Protein AF-A0A3T0KR78-F1 (afdb_monomer_lite)

Foldseek 3Di:
DDDPPDDPVVVVVVVVVVCVVVVHDDDDDDPVCVVVVVPPVVVVVVVVCVVVVVD

Organism: NCBI:txid228899

Structure (mmCIF, N/CA/C/O backbone):
data_AF-A0A3T0KR78-F1
#
_entry.id   AF-A0A3T0KR78-F1
#
loop_
_atom_site.group_PDB
_atom_site.id
_atom_site.type_symbol
_atom_site.label_atom_id
_atom_site.label_alt_id
_atom_site.label_comp_id
_atom_site.label_asym_id
_atom_site.label_entity_id
_atom_site.label_seq_id
_atom_site.pdbx_PDB_ins_code
_atom_site.Cartn_x
_atom_site.Cartn_y
_atom_site.Cartn_z
_atom_site.occupancy
_atom_site.B_iso_or_equiv
_atom_site.auth_seq_id
_atom_site.auth_comp_id
_atom_site.auth_asym_id
_atom_site.auth_atom_id
_atom_site.pdbx_PDB_model_num
ATOM 1 N N . MET A 1 1 ? -1.233 -18.565 17.528 1.00 40.62 1 MET A N 1
ATOM 2 C CA . MET A 1 1 ? -2.104 -17.584 16.839 1.00 40.62 1 MET A CA 1
ATOM 3 C C . MET A 1 1 ? -2.271 -16.361 17.734 1.00 40.62 1 MET A C 1
ATOM 5 O O . MET A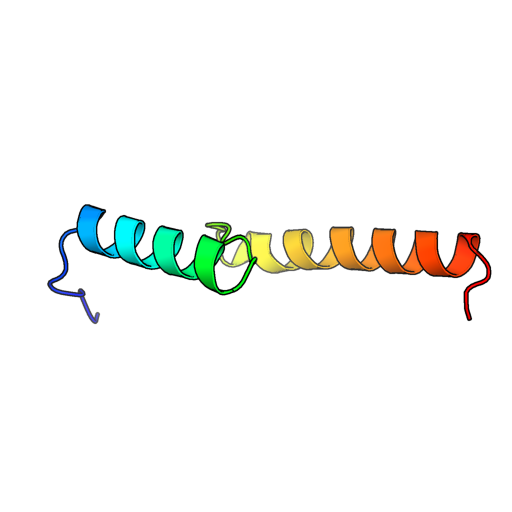 1 1 ? -2.990 -16.436 18.720 1.00 40.62 1 MET A O 1
ATOM 9 N N . TYR A 1 2 ? -1.564 -15.264 17.450 1.00 42.84 2 TY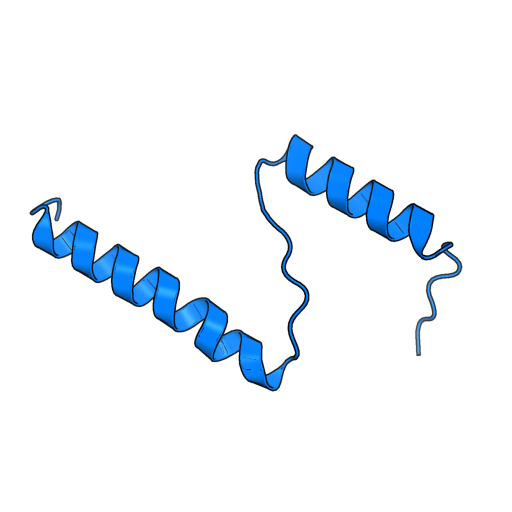R A N 1
ATOM 10 C CA . TYR A 1 2 ? -1.711 -14.005 18.189 1.00 42.84 2 TYR A CA 1
ATOM 11 C C . TYR A 1 2 ? -2.984 -13.300 17.702 1.00 42.84 2 TYR A C 1
ATOM 13 O O . TYR A 1 2 ? -2.997 -12.687 16.638 1.00 42.84 2 TYR A O 1
ATOM 21 N N . ARG A 1 3 ? -4.088 -13.462 18.435 1.00 60.75 3 ARG A N 1
ATOM 22 C CA . ARG A 1 3 ? -5.329 -12.715 18.202 1.00 60.75 3 ARG A CA 1
ATOM 23 C C . ARG A 1 3 ? -5.164 -11.384 18.925 1.00 60.75 3 ARG A C 1
ATOM 25 O O . ARG A 1 3 ? -5.184 -11.358 20.155 1.00 60.75 3 ARG A O 1
ATOM 32 N N . SER A 1 4 ? -4.930 -10.301 18.187 1.00 62.44 4 SER A N 1
ATOM 33 C CA . SER A 1 4 ? -4.945 -8.971 18.792 1.00 62.44 4 SER A CA 1
ATOM 34 C C . SER A 1 4 ? -6.289 -8.798 19.510 1.00 62.44 4 SER A C 1
ATOM 36 O O . SER A 1 4 ? -7.348 -9.046 18.943 1.00 62.44 4 SER A O 1
ATOM 38 N N . LYS A 1 5 ? -6.257 -8.410 20.790 1.00 70.69 5 LYS A N 1
ATOM 39 C CA . LYS A 1 5 ? -7.466 -8.113 21.585 1.00 70.69 5 LYS A CA 1
ATOM 40 C C . LYS A 1 5 ? -8.150 -6.806 21.152 1.00 70.69 5 LYS A C 1
ATOM 42 O O . LYS A 1 5 ? -9.035 -6.317 21.844 1.00 70.69 5 LYS A O 1
ATOM 47 N N . TYR A 1 6 ? -7.690 -6.210 20.055 1.00 67.25 6 TYR A N 1
ATOM 48 C CA . TYR A 1 6 ? -8.192 -4.945 19.552 1.00 67.25 6 TYR A CA 1
ATOM 49 C C . TYR A 1 6 ? -9.486 -5.163 18.785 1.00 67.25 6 TYR A C 1
ATOM 51 O O . TYR A 1 6 ? -9.587 -6.078 17.966 1.00 67.25 6 TYR A O 1
ATOM 59 N N . ASP A 1 7 ? -10.452 -4.281 19.029 1.00 79.38 7 ASP A N 1
ATOM 60 C CA . ASP A 1 7 ? -11.645 -4.210 18.204 1.00 79.38 7 ASP A CA 1
ATOM 61 C C . ASP A 1 7 ? -11.230 -3.963 16.736 1.00 79.38 7 ASP A C 1
ATOM 63 O O . ASP A 1 7 ? -10.397 -3.084 16.475 1.00 79.38 7 ASP A O 1
ATOM 67 N N . PRO A 1 8 ? -11.773 -4.713 15.760 1.00 78.56 8 PRO A N 1
ATOM 68 C CA . PRO A 1 8 ? -11.425 -4.554 14.349 1.00 78.56 8 PRO A CA 1
ATOM 69 C C . PRO A 1 8 ? -11.581 -3.115 13.838 1.00 78.56 8 PRO A C 1
ATOM 71 O O . PRO A 1 8 ? -10.821 -2.683 12.968 1.00 78.56 8 PRO A O 1
ATOM 74 N N . LYS A 1 9 ? -12.523 -2.342 14.397 1.00 82.81 9 LYS A N 1
ATOM 75 C CA . LYS A 1 9 ? -12.735 -0.934 14.036 1.00 82.81 9 LYS A CA 1
ATOM 76 C C . LYS A 1 9 ? -11.610 -0.047 14.557 1.00 82.81 9 LYS A C 1
ATOM 78 O O . LYS A 1 9 ? -11.189 0.869 13.856 1.00 82.81 9 LYS A O 1
ATOM 83 N N . ALA A 1 10 ? -11.094 -0.338 15.750 1.00 85.50 10 ALA A N 1
ATOM 84 C CA . ALA A 1 10 ? -9.961 0.386 16.316 1.00 85.50 10 ALA A CA 1
ATOM 85 C C . ALA A 1 10 ? -8.691 0.172 15.477 1.00 85.50 10 ALA A C 1
ATOM 87 O O . ALA A 1 10 ? -7.992 1.138 15.176 1.00 85.50 10 ALA A O 1
ATOM 88 N N . LEU A 1 11 ? -8.441 -1.059 15.008 1.00 84.56 11 LEU A N 1
ATOM 89 C CA . LEU A 1 11 ? -7.315 -1.350 14.112 1.00 84.56 11 LEU A CA 1
ATOM 90 C C . LEU A 1 11 ? -7.425 -0.588 12.783 1.00 84.56 11 LEU A C 1
ATOM 92 O O . LEU A 1 11 ? -6.451 0.018 12.334 1.00 84.56 11 LEU A O 1
ATOM 96 N N . LEU A 1 12 ? -8.610 -0.593 12.167 1.00 87.38 12 LEU A N 1
ATOM 97 C CA . LEU A 1 12 ? -8.848 0.127 10.916 1.00 87.38 12 LEU A CA 1
ATOM 98 C C . LEU A 1 12 ? -8.666 1.642 11.091 1.00 87.38 12 LEU A C 1
ATOM 100 O O . LEU A 1 12 ? -8.040 2.283 10.250 1.00 87.38 12 LEU A O 1
ATOM 104 N N . GLY A 1 13 ? -9.161 2.208 12.196 1.00 88.31 13 GLY A N 1
ATOM 105 C CA . GLY A 1 13 ? -8.983 3.624 12.519 1.00 88.31 13 GLY A CA 1
ATOM 106 C C . GLY A 1 13 ? -7.512 4.005 12.693 1.00 88.31 13 GLY A C 1
ATOM 107 O O . GLY A 1 13 ? -7.066 5.021 12.150 1.00 88.31 13 GLY A O 1
ATOM 108 N N . SER A 1 14 ? -6.728 3.166 13.379 1.00 87.94 14 SER A N 1
ATOM 109 C CA . SER A 1 14 ? -5.280 3.358 13.486 1.00 87.94 14 SER A CA 1
ATOM 110 C C . SER A 1 14 ? -4.613 3.315 12.113 1.00 87.94 14 SER A C 1
ATOM 112 O O . SER A 1 14 ? -3.893 4.250 11.777 1.00 87.94 14 SER A O 1
ATOM 114 N N . LEU A 1 15 ? -4.900 2.301 11.289 1.00 89.06 15 LEU A N 1
ATOM 115 C CA . LEU A 1 15 ? -4.356 2.187 9.929 1.00 89.06 15 LEU A CA 1
ATOM 116 C C . LEU A 1 15 ? -4.656 3.428 9.086 1.00 89.06 15 LEU A C 1
ATOM 118 O O . LEU A 1 15 ? -3.740 4.001 8.506 1.00 89.06 15 LEU A O 1
ATOM 122 N N . LYS A 1 16 ? -5.902 3.911 9.088 1.00 89.00 16 LYS A N 1
ATOM 123 C CA . LYS A 1 16 ? -6.277 5.142 8.374 1.00 89.00 16 LYS A CA 1
ATOM 124 C C . LYS A 1 16 ? -5.549 6.379 8.890 1.00 89.00 16 LYS A C 1
ATOM 126 O O . LYS A 1 16 ? -5.127 7.217 8.099 1.00 89.00 16 LYS A O 1
ATOM 131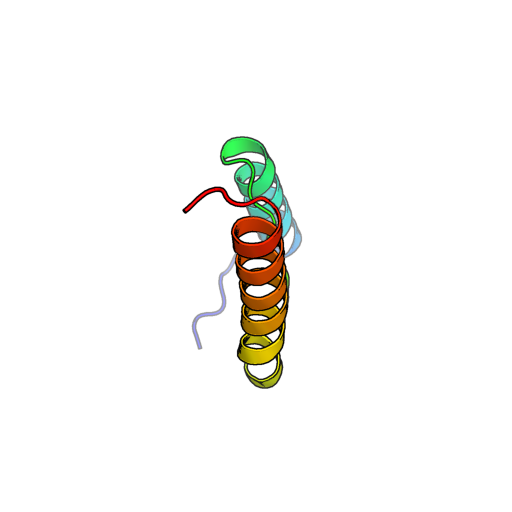 N N . 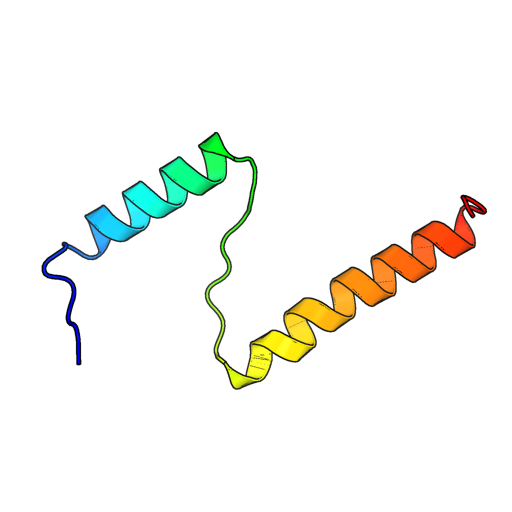THR A 1 17 ? -5.341 6.474 10.200 1.00 91.19 17 THR A N 1
ATOM 132 C CA . THR A 1 17 ? -4.544 7.557 10.791 1.00 91.19 17 THR A CA 1
ATOM 133 C C . THR A 1 17 ? -3.091 7.505 10.312 1.00 91.19 17 THR A C 1
ATOM 135 O O . THR A 1 17 ? -2.503 8.545 10.020 1.00 91.19 17 THR A O 1
ATOM 138 N N . PHE A 1 18 ? -2.510 6.306 10.201 1.00 92.50 18 PHE A N 1
ATOM 139 C CA . PHE A 1 18 ? -1.158 6.111 9.677 1.00 92.50 18 PHE A CA 1
ATOM 140 C C . PHE A 1 18 ? -1.050 6.449 8.187 1.00 92.50 18 PHE A C 1
ATOM 142 O O . PHE A 1 18 ? -0.112 7.152 7.812 1.00 92.50 18 PHE A O 1
ATOM 149 N N . GLU A 1 19 ? -2.014 6.015 7.370 1.00 92.88 19 GLU A N 1
ATOM 150 C CA . GLU A 1 19 ? -2.071 6.329 5.935 1.00 92.88 19 GLU A CA 1
ATOM 151 C C . GLU A 1 19 ? -2.004 7.840 5.695 1.00 92.88 19 GLU A C 1
ATOM 153 O O . GLU A 1 19 ? -1.172 8.311 4.922 1.00 92.88 19 GLU A O 1
ATOM 158 N N . VAL A 1 20 ? -2.826 8.611 6.416 1.00 93.12 20 VAL A N 1
ATOM 159 C CA . VAL A 1 20 ? -2.854 10.078 6.304 1.00 93.12 20 VAL A CA 1
ATOM 160 C C . VAL A 1 20 ? -1.569 10.706 6.844 1.00 93.12 20 VAL A C 1
ATOM 162 O O . VAL A 1 20 ? -1.030 11.624 6.234 1.00 93.12 20 VAL A O 1
ATOM 165 N N . ARG A 1 21 ? -1.048 10.214 7.976 1.00 94.94 21 ARG A N 1
ATOM 166 C CA . ARG A 1 21 ? 0.144 10.785 8.626 1.00 94.94 21 ARG A CA 1
ATOM 167 C C . ARG A 1 21 ? 1.405 10.656 7.777 1.00 94.94 21 ARG A C 1
ATOM 169 O O . ARG A 1 21 ? 2.228 11.564 7.774 1.00 94.94 21 ARG A O 1
ATOM 176 N N . TYR A 1 22 ? 1.576 9.518 7.118 1.00 92.56 22 TYR A N 1
ATOM 177 C CA . TYR A 1 22 ? 2.793 9.186 6.376 1.00 92.56 22 TYR A CA 1
ATOM 178 C C . TYR A 1 22 ? 2.578 9.171 4.860 1.00 92.56 22 TYR A C 1
ATOM 180 O O . TYR A 1 22 ? 3.485 8.800 4.119 1.00 92.56 22 TYR A O 1
ATOM 188 N N . ASN A 1 23 ? 1.392 9.579 4.403 1.00 90.56 23 ASN A N 1
ATOM 189 C CA . ASN A 1 23 ? 1.021 9.679 2.997 1.00 90.56 23 ASN A CA 1
ATOM 190 C C . ASN A 1 23 ? 1.275 8.380 2.204 1.00 90.56 23 ASN A C 1
ATOM 192 O O . ASN A 1 23 ? 1.781 8.409 1.081 1.00 90.56 23 ASN A O 1
ATOM 196 N N . PHE A 1 24 ? 0.936 7.232 2.797 1.00 89.19 24 PHE A N 1
ATOM 197 C CA . PHE A 1 24 ? 0.973 5.930 2.126 1.00 89.19 24 PHE A CA 1
ATOM 198 C C . PHE A 1 24 ? -0.420 5.301 2.090 1.00 89.19 24 PHE A C 1
ATOM 200 O O . PHE A 1 24 ? -1.305 5.671 2.856 1.00 89.19 24 PHE A O 1
ATOM 207 N N . SER A 1 25 ? -0.611 4.327 1.202 1.00 87.56 25 SER A N 1
ATOM 208 C CA . SER A 1 25 ? -1.861 3.577 1.084 1.00 87.56 25 SER A CA 1
ATOM 209 C C . SER A 1 25 ? -1.643 2.119 1.473 1.00 87.56 25 SER A C 1
ATOM 211 O O . SER A 1 25 ? -0.698 1.486 0.997 1.00 87.56 25 SER A O 1
ATOM 213 N N . THR A 1 26 ? -2.507 1.582 2.334 1.00 87.56 26 THR A N 1
ATOM 214 C CA . THR A 1 26 ? -2.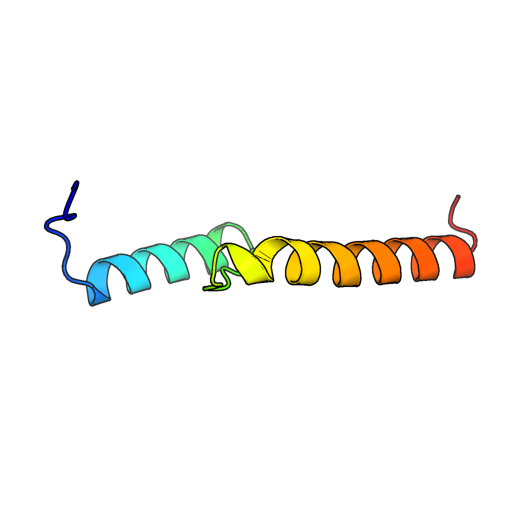482 0.169 2.721 1.00 87.56 26 THR A CA 1
ATOM 215 C C . THR A 1 26 ? -3.483 -0.604 1.875 1.00 87.56 26 THR A C 1
ATOM 217 O O . THR A 1 26 ? -4.664 -0.261 1.817 1.00 87.56 26 THR A O 1
ATOM 220 N N . VAL A 1 27 ? -3.027 -1.684 1.241 1.00 87.31 27 VAL A N 1
ATOM 221 C CA . VAL A 1 27 ? -3.883 -2.558 0.430 1.00 87.31 27 VAL A CA 1
ATOM 222 C C . VAL A 1 27 ? -3.909 -3.946 1.045 1.00 87.31 27 VAL A C 1
ATOM 224 O O . VAL A 1 27 ? -2.870 -4.558 1.288 1.00 87.31 27 VAL A O 1
ATOM 227 N N . PHE A 1 28 ? -5.116 -4.439 1.314 1.00 87.62 28 PHE A N 1
ATOM 228 C CA . PHE A 1 28 ? -5.327 -5.776 1.853 1.00 87.62 28 PHE A CA 1
ATOM 229 C C . PHE A 1 28 ? -5.312 -6.783 0.705 1.00 87.62 28 PHE A C 1
ATOM 231 O O . PHE A 1 28 ? -6.215 -6.800 -0.128 1.00 87.62 28 PHE A O 1
ATOM 238 N N . LEU A 1 29 ? -4.271 -7.612 0.652 1.00 87.31 29 LEU A N 1
ATOM 239 C CA . LEU A 1 29 ? -4.055 -8.589 -0.413 1.00 87.31 29 LEU A CA 1
ATOM 240 C C . LEU A 1 29 ? -3.832 -9.976 0.177 1.00 87.31 29 LEU A C 1
ATOM 242 O O . LEU A 1 29 ? -3.322 -10.127 1.288 1.00 87.31 29 LEU A O 1
ATOM 246 N N . SER A 1 30 ? -4.173 -11.001 -0.601 1.00 87.06 30 SER A N 1
ATOM 247 C CA . SER A 1 30 ? -3.738 -12.361 -0.293 1.00 87.06 30 SER A CA 1
ATOM 248 C C . SER A 1 30 ? -2.236 -12.496 -0.568 1.00 87.06 30 SER A C 1
ATOM 250 O O . SER A 1 30 ? -1.728 -11.897 -1.519 1.00 87.06 30 SER A O 1
ATOM 252 N N . ALA A 1 31 ? -1.532 -13.328 0.205 1.00 83.94 31 ALA A N 1
ATOM 253 C CA . ALA A 1 31 ? -0.092 -13.550 0.024 1.00 83.94 31 ALA A CA 1
ATOM 254 C C . ALA A 1 31 ? 0.272 -14.000 -1.406 1.00 83.94 31 ALA A C 1
ATOM 256 O O . ALA A 1 31 ? 1.316 -13.620 -1.928 1.00 83.94 31 ALA A O 1
ATOM 257 N N . SER A 1 32 ? -0.619 -14.752 -2.061 1.00 88.94 32 SER A N 1
ATOM 258 C CA . SER A 1 32 ? -0.437 -15.225 -3.440 1.00 88.94 32 SER A CA 1
ATOM 259 C C . SER A 1 32 ? -0.456 -14.104 -4.489 1.00 88.94 32 SER A C 1
ATOM 261 O O . SER A 1 32 ? 0.217 -14.194 -5.511 1.00 88.94 32 SER A O 1
ATOM 263 N N . THR A 1 33 ? -1.192 -13.020 -4.229 1.00 88.69 33 THR A N 1
ATOM 264 C CA . THR A 1 33 ? -1.382 -11.900 -5.166 1.00 88.69 33 THR A CA 1
ATOM 265 C C . THR A 1 33 ? -0.407 -10.746 -4.945 1.00 88.69 33 THR A C 1
ATOM 267 O O . THR A 1 33 ? -0.294 -9.868 -5.802 1.00 88.69 33 THR A O 1
ATOM 270 N N . THR A 1 34 ? 0.315 -10.743 -3.822 1.00 88.12 34 THR A N 1
ATOM 271 C CA . THR A 1 34 ? 1.227 -9.656 -3.439 1.00 88.12 34 THR A CA 1
ATOM 272 C C . THR A 1 34 ? 2.324 -9.420 -4.478 1.00 88.12 34 THR A C 1
ATOM 274 O O . THR A 1 34 ? 2.616 -8.272 -4.800 1.00 88.12 34 THR A O 1
ATOM 277 N N . GLY A 1 35 ? 2.888 -10.484 -5.061 1.00 87.75 35 GLY A N 1
ATOM 278 C CA . GLY A 1 35 ? 3.939 -10.366 -6.080 1.00 87.75 35 GLY A CA 1
ATOM 279 C C . GLY A 1 35 ? 3.480 -9.610 -7.330 1.00 87.75 35 GLY A C 1
ATOM 280 O O . GLY A 1 35 ? 4.149 -8.675 -7.761 1.00 87.75 35 GLY A O 1
ATOM 281 N N . ASN A 1 36 ? 2.301 -9.946 -7.862 1.00 90.12 36 ASN A N 1
ATOM 282 C CA . ASN A 1 36 ? 1.733 -9.267 -9.033 1.00 90.12 36 ASN A CA 1
ATOM 283 C C . ASN A 1 36 ? 1.398 -7.802 -8.739 1.00 90.12 36 ASN A C 1
ATOM 285 O O . ASN A 1 36 ? 1.676 -6.925 -9.558 1.00 90.12 36 ASN A O 1
ATOM 289 N N . TYR A 1 37 ? 0.844 -7.532 -7.554 1.00 90.12 37 TYR A N 1
ATOM 290 C CA . TYR A 1 37 ? 0.523 -6.172 -7.130 1.00 90.12 37 TYR A CA 1
ATOM 291 C C . TYR A 1 37 ? 1.765 -5.282 -7.033 1.00 90.12 37 TYR A C 1
ATOM 293 O O . TYR A 1 37 ? 1.691 -4.103 -7.349 1.00 90.12 37 TYR A O 1
ATOM 301 N N . ILE A 1 38 ? 2.908 -5.840 -6.630 1.00 90.38 38 ILE A N 1
ATOM 302 C CA . ILE A 1 38 ? 4.187 -5.124 -6.584 1.00 90.38 38 ILE A CA 1
ATOM 303 C C . ILE A 1 38 ? 4.772 -4.972 -7.994 1.00 90.38 38 ILE A C 1
ATOM 305 O O 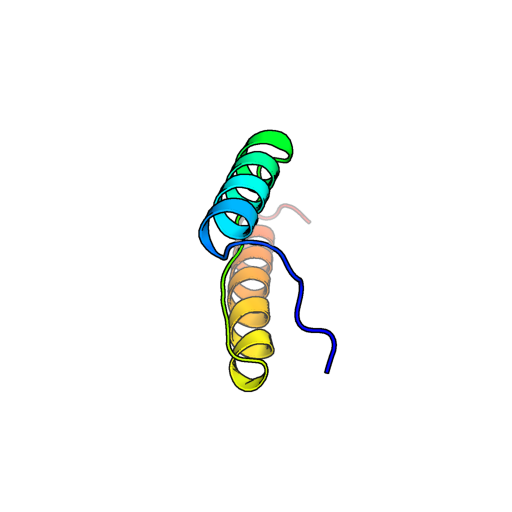. ILE A 1 38 ? 5.209 -3.888 -8.374 1.00 90.38 38 ILE A O 1
ATOM 309 N N . TYR A 1 39 ? 4.762 -6.039 -8.791 1.00 92.62 39 TYR A N 1
ATOM 310 C CA . TYR A 1 39 ? 5.444 -6.087 -10.084 1.00 92.62 39 TYR A CA 1
ATOM 311 C C . TYR A 1 39 ? 4.946 -5.031 -11.080 1.00 92.62 39 TYR A C 1
ATOM 313 O O . TYR A 1 39 ? 5.751 -4.294 -11.652 1.00 92.62 39 TYR A O 1
ATOM 321 N N . HIS A 1 40 ? 3.629 -4.924 -11.281 1.00 93.19 40 HIS A N 1
ATOM 322 C CA . HIS A 1 40 ? 3.073 -4.042 -12.312 1.00 93.19 40 HIS A CA 1
ATOM 323 C C . HIS A 1 40 ? 3.360 -2.550 -12.070 1.00 93.19 40 HIS A C 1
ATOM 325 O O . HIS A 1 40 ? 3.843 -1.900 -13.000 1.00 93.19 40 HIS A O 1
ATOM 331 N N . PRO A 1 41 ? 3.133 -1.983 -10.866 1.00 91.19 41 PRO A N 1
ATOM 332 C CA . PRO A 1 41 ? 3.492 -0.600 -10.575 1.00 91.19 41 PRO A CA 1
ATOM 333 C C . PRO A 1 41 ? 4.964 -0.302 -10.850 1.00 91.19 41 PRO A C 1
ATOM 335 O O . PRO A 1 41 ? 5.261 0.687 -11.513 1.00 91.19 41 PRO A O 1
ATOM 338 N N . PHE A 1 42 ? 5.886 -1.163 -10.404 1.00 92.12 42 PHE A N 1
ATOM 339 C CA . PHE A 1 42 ? 7.317 -0.960 -10.645 1.00 92.12 42 PHE A CA 1
ATOM 340 C C . PHE A 1 42 ? 7.676 -1.044 -12.125 1.00 92.12 42 PHE A C 1
ATOM 342 O O . PHE A 1 42 ? 8.422 -0.198 -12.616 1.00 92.12 42 PHE A O 1
ATOM 349 N N . PHE A 1 43 ? 7.107 -2.007 -12.851 1.00 94.19 43 PHE A N 1
ATOM 350 C CA . PHE A 1 43 ? 7.315 -2.139 -14.289 1.00 94.19 43 PHE A CA 1
ATOM 351 C C . PHE A 1 43 ? 6.855 -0.887 -15.048 1.00 94.19 43 PHE A C 1
ATOM 353 O O . PHE A 1 43 ? 7.610 -0.336 -15.849 1.00 94.19 43 PHE A O 1
ATOM 360 N N . TYR A 1 44 ? 5.644 -0.397 -14.771 1.00 93.62 44 TYR A N 1
ATOM 361 C CA . TYR A 1 44 ? 5.128 0.805 -15.426 1.00 93.62 44 TYR A CA 1
ATOM 362 C C . TYR A 1 44 ? 5.891 2.065 -15.010 1.00 93.62 44 TYR A C 1
ATOM 364 O O . TYR A 1 44 ? 6.186 2.887 -15.875 1.00 93.62 44 TYR A O 1
ATOM 372 N N . MET A 1 45 ? 6.272 2.202 -13.735 1.00 90.62 45 MET A N 1
ATOM 373 C CA . MET A 1 45 ? 7.118 3.310 -13.279 1.00 90.62 45 MET A CA 1
ATOM 374 C C . MET A 1 45 ? 8.461 3.321 -14.011 1.00 90.62 45 MET A C 1
ATOM 376 O O . MET A 1 45 ? 8.824 4.341 -14.591 1.00 90.62 45 MET A O 1
ATOM 380 N N . ALA A 1 46 ? 9.167 2.189 -14.054 1.00 92.38 46 ALA A N 1
ATOM 381 C CA . ALA A 1 46 ? 10.442 2.073 -14.758 1.00 92.38 46 ALA A CA 1
ATOM 382 C C . ALA A 1 46 ? 10.293 2.390 -16.253 1.00 92.38 46 ALA A C 1
ATOM 384 O O . ALA A 1 46 ? 11.085 3.149 -16.812 1.00 92.38 46 ALA A O 1
ATOM 385 N N . ARG A 1 47 ? 9.238 1.875 -16.896 1.00 92.88 47 ARG A N 1
ATOM 386 C CA . ARG A 1 47 ? 8.958 2.138 -18.311 1.00 92.88 47 ARG A CA 1
ATOM 387 C C . ARG A 1 47 ? 8.729 3.623 -18.590 1.00 92.88 47 ARG A C 1
ATOM 389 O O . ARG A 1 47 ? 9.256 4.143 -19.569 1.00 92.88 47 ARG A O 1
ATOM 396 N N . GLU A 1 48 ? 7.948 4.306 -17.757 1.00 92.31 48 GLU A N 1
ATOM 397 C CA . GLU A 1 48 ? 7.679 5.737 -17.930 1.00 92.31 48 GLU A CA 1
ATOM 398 C C . GLU A 1 48 ? 8.912 6.602 -17.631 1.00 92.31 48 GLU A C 1
ATOM 400 O O . GLU A 1 48 ? 9.135 7.586 -18.334 1.00 92.31 48 GLU A O 1
ATOM 405 N N . LEU A 1 49 ? 9.750 6.223 -16.659 1.00 90.81 49 LEU A N 1
ATOM 406 C CA . LEU A 1 49 ? 11.024 6.905 -16.385 1.00 90.81 49 LEU A CA 1
ATOM 407 C C . LEU A 1 49 ? 11.994 6.800 -17.569 1.00 90.81 49 LEU A C 1
ATOM 409 O O . LEU A 1 49 ? 12.560 7.809 -17.991 1.00 90.81 49 LEU A O 1
ATOM 413 N N . LEU A 1 50 ? 12.121 5.605 -18.154 1.00 91.00 50 LEU A N 1
ATOM 414 C CA . LEU A 1 50 ? 12.935 5.378 -19.351 1.00 91.00 50 LEU A CA 1
ATOM 415 C C . LEU A 1 50 ? 12.383 6.136 -20.565 1.00 91.00 50 LEU A C 1
ATOM 417 O O . LEU A 1 50 ? 13.137 6.766 -21.300 1.00 91.00 50 LEU A O 1
ATOM 421 N N . LYS A 1 51 ? 11.058 6.141 -20.757 1.00 89.25 51 LYS A N 1
ATOM 422 C CA . LYS A 1 51 ? 10.404 6.871 -21.855 1.00 89.25 51 LYS A CA 1
ATOM 423 C C . LYS A 1 51 ? 10.577 8.389 -21.745 1.00 89.25 51 LYS A C 1
ATOM 425 O O . LYS A 1 51 ? 10.655 9.066 -22.765 1.00 89.25 51 LYS A O 1
ATOM 430 N N . ARG A 1 52 ? 10.620 8.929 -20.525 1.00 85.94 52 ARG A N 1
ATOM 431 C CA . ARG A 1 52 ? 10.841 10.361 -20.262 1.00 85.94 52 ARG A CA 1
ATOM 432 C C . ARG A 1 52 ? 12.312 10.781 -20.374 1.00 85.94 52 ARG A C 1
ATOM 434 O O . ARG A 1 52 ? 12.588 11.967 -20.235 1.00 85.94 52 ARG A O 1
ATOM 441 N N . GLY A 1 53 ? 13.236 9.848 -20.627 1.00 77.44 53 GLY A N 1
ATOM 442 C CA . GLY A 1 53 ? 14.666 10.140 -20.770 1.00 77.44 53 GLY A CA 1
ATOM 443 C C . GLY A 1 53 ? 15.313 10.664 -19.485 1.00 77.44 53 GLY A C 1
ATOM 444 O O . GLY A 1 53 ? 16.239 11.459 -19.552 1.00 77.44 53 GLY A O 1
ATOM 445 N N . SER A 1 54 ? 14.785 10.289 -18.314 1.00 60.94 54 SER A N 1
ATOM 446 C CA . SER A 1 54 ? 15.251 10.780 -17.004 1.00 60.94 54 SER A CA 1
ATOM 447 C C . SER A 1 54 ? 16.339 9.900 -16.365 1.00 60.94 54 SER A C 1
ATOM 449 O O . SER A 1 54 ? 16.426 9.838 -15.140 1.00 60.94 54 SER A O 1
ATOM 451 N N . ILE A 1 55 ? 17.133 9.205 -17.184 1.00 55.09 55 ILE A N 1
ATOM 452 C CA . ILE A 1 55 ? 18.306 8.408 -16.791 1.00 55.09 55 ILE A CA 1
ATOM 453 C C . ILE A 1 55 ? 19.495 8.852 -17.632 1.00 55.09 55 ILE A C 1
ATOM 455 O O . ILE A 1 55 ? 19.302 8.983 -18.862 1.00 55.09 55 ILE A O 1
#

pLDDT: mean 84.4, std 12.26, range [40.62, 94.94]

Sequence (55 aa):
MYRSKYDPKALLGSLKTFEVRYNFSTVFLSASTTGNYIYHPFFYMARELLKRGSI

Secondary structure (DSSP, 8-state):
-----S-HHHHHHHHHHHHHHHT-------TTTHHHHHHHHHHHHHHHHHHTT--

Radius of gyration: 16.73 Å; chains: 1; bounding box: 31×28×43 Å